Protein AF-A0A382AH32-F1 (afdb_monomer)

Mean predicted aligned error: 14.62 Å

Structure (mmCIF, N/CA/C/O backbone):
data_AF-A0A382AH32-F1
#
_entry.id   AF-A0A382AH32-F1
#
loop_
_atom_site.group_PDB
_atom_site.id
_atom_site.type_symbol
_atom_site.label_atom_id
_atom_site.label_alt_id
_atom_site.label_comp_id
_atom_site.label_asym_id
_atom_site.label_entity_id
_atom_site.label_seq_id
_atom_site.pdbx_PDB_ins_code
_atom_site.Cartn_x
_atom_site.Cartn_y
_atom_site.Cartn_z
_atom_site.occupancy
_atom_site.B_iso_or_equiv
_atom_site.auth_seq_id
_atom_site.auth_comp_id
_atom_site.auth_asym_id
_atom_site.auth_atom_id
_atom_site.pdbx_PDB_model_num
ATOM 1 N N . LYS A 1 1 ? 30.253 -36.668 -58.260 1.00 56.69 1 LYS A N 1
ATOM 2 C CA . LYS A 1 1 ? 29.248 -35.726 -57.707 1.00 56.69 1 LYS A CA 1
ATOM 3 C C . LYS A 1 1 ? 29.880 -35.051 -56.500 1.00 56.69 1 LYS A C 1
ATOM 5 O O . LYS A 1 1 ? 30.213 -35.764 -55.567 1.00 56.69 1 LYS A O 1
ATOM 10 N N . GLN A 1 2 ? 30.139 -33.746 -56.555 1.00 59.25 2 GLN A N 1
ATOM 11 C CA . GLN A 1 2 ? 30.618 -32.989 -55.394 1.00 59.25 2 GLN A CA 1
ATOM 12 C C . GLN A 1 2 ? 29.400 -32.488 -54.615 1.00 59.25 2 GLN A C 1
ATOM 14 O O . GLN A 1 2 ? 28.508 -31.877 -55.200 1.00 59.25 2 GLN A O 1
ATOM 19 N N . THR A 1 3 ? 29.342 -32.803 -53.324 1.00 71.00 3 THR A N 1
ATOM 20 C CA . THR A 1 3 ? 28.302 -32.315 -52.414 1.00 71.00 3 THR A CA 1
ATOM 21 C C . THR A 1 3 ? 28.724 -30.938 -51.924 1.00 71.00 3 THR A C 1
ATOM 23 O O . THR A 1 3 ? 29.695 -30.816 -51.182 1.00 71.00 3 THR A O 1
ATOM 26 N N . ILE A 1 4 ? 28.023 -29.904 -52.378 1.00 70.69 4 ILE A N 1
ATOM 27 C CA . ILE A 1 4 ? 28.211 -28.529 -51.917 1.00 70.69 4 ILE A CA 1
ATOM 28 C C . ILE A 1 4 ? 27.319 -28.363 -50.684 1.00 70.69 4 ILE A C 1
ATOM 30 O O . ILE A 1 4 ? 26.099 -28.468 -50.794 1.00 70.69 4 ILE A O 1
ATOM 34 N N . ILE A 1 5 ? 27.927 -28.177 -49.512 1.00 71.06 5 ILE A N 1
ATOM 35 C CA . ILE A 1 5 ? 27.220 -27.952 -48.246 1.00 71.06 5 ILE A CA 1
ATOM 36 C C . ILE A 1 5 ? 27.245 -26.448 -47.980 1.00 71.06 5 ILE A C 1
ATOM 38 O O . ILE A 1 5 ? 28.319 -25.874 -47.804 1.00 71.06 5 I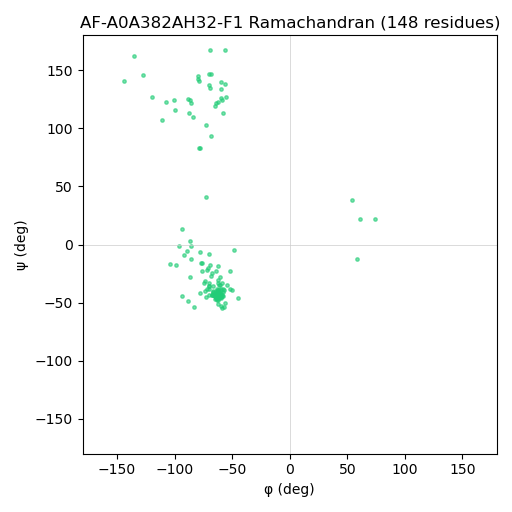LE A O 1
ATOM 42 N N . PHE A 1 6 ? 26.075 -25.815 -47.975 1.00 66.88 6 PHE A N 1
ATOM 43 C CA . PHE A 1 6 ? 25.934 -24.417 -47.579 1.00 66.88 6 PHE A CA 1
ATOM 44 C C . PHE A 1 6 ? 25.773 -24.341 -46.059 1.00 66.88 6 PHE A C 1
ATOM 46 O O . PHE A 1 6 ? 24.870 -24.950 -45.491 1.00 66.88 6 PHE A O 1
ATOM 53 N N . ASP A 1 7 ? 26.670 -23.611 -45.400 1.00 73.00 7 ASP A N 1
ATOM 54 C CA . ASP A 1 7 ? 26.584 -23.318 -43.969 1.00 73.00 7 ASP A CA 1
ATOM 55 C C . ASP A 1 7 ? 25.574 -22.178 -43.738 1.00 73.00 7 ASP A C 1
ATOM 57 O O . ASP A 1 7 ? 25.938 -21.005 -43.649 1.00 73.00 7 ASP A O 1
ATOM 61 N N . GLU A 1 8 ? 24.282 -22.517 -43.686 1.00 66.81 8 GLU A N 1
ATOM 62 C CA . GLU A 1 8 ? 23.197 -21.552 -43.441 1.00 66.81 8 GLU A CA 1
ATOM 63 C C . GLU A 1 8 ? 23.171 -20.994 -42.007 1.00 66.81 8 GLU A C 1
ATOM 65 O O . GLU A 1 8 ? 22.458 -20.028 -41.749 1.00 66.81 8 GLU A O 1
ATOM 70 N N . SER A 1 9 ? 23.983 -21.517 -41.077 1.00 63.00 9 SER A N 1
ATOM 71 C CA . SER A 1 9 ? 24.046 -21.010 -39.693 1.00 63.00 9 SER A CA 1
ATOM 72 C C . SER A 1 9 ? 24.507 -19.549 -39.592 1.00 63.00 9 SER A C 1
ATOM 74 O O . SER A 1 9 ? 24.290 -18.884 -38.580 1.00 63.00 9 SER A O 1
ATOM 76 N N . ARG A 1 10 ? 25.140 -19.040 -40.655 1.00 60.91 10 ARG A N 1
ATOM 77 C CA . ARG A 1 10 ? 25.678 -17.678 -40.756 1.00 60.91 10 ARG A CA 1
ATOM 78 C C . ARG A 1 10 ? 24.693 -16.678 -41.356 1.00 60.91 10 ARG A C 1
ATOM 80 O O . ARG A 1 10 ? 24.971 -15.480 -41.347 1.00 60.91 10 ARG A O 1
ATOM 87 N N . HIS A 1 11 ? 23.569 -17.151 -41.887 1.00 66.25 11 HIS A N 1
ATOM 88 C CA . HIS A 1 11 ? 22.540 -16.301 -42.460 1.00 66.25 11 HIS A CA 1
ATOM 89 C C . HIS A 1 11 ? 21.409 -16.124 -41.450 1.00 66.25 11 HIS A C 1
ATOM 91 O O . HIS A 1 11 ? 20.823 -17.087 -40.963 1.00 66.25 11 HIS A O 1
ATOM 97 N N . ILE A 1 12 ? 21.098 -14.866 -41.131 1.00 62.38 12 ILE A N 1
ATOM 98 C CA . ILE A 1 12 ? 19.875 -14.526 -40.407 1.00 62.38 12 ILE A CA 1
ATOM 99 C C . ILE A 1 12 ? 18.707 -15.056 -41.235 1.00 62.38 12 ILE A C 1
ATOM 101 O O . ILE A 1 12 ? 18.476 -14.602 -42.356 1.00 62.38 12 ILE A O 1
ATOM 105 N N . GLN A 1 13 ? 18.006 -16.056 -40.698 1.00 65.94 13 GLN A N 1
ATOM 106 C CA . GLN A 1 13 ? 16.763 -16.529 -41.291 1.00 65.94 13 GLN A CA 1
ATOM 107 C C . GLN A 1 13 ? 15.831 -15.327 -41.421 1.00 65.94 13 GLN A C 1
ATOM 109 O O . GLN A 1 13 ? 15.599 -14.611 -40.443 1.00 65.94 13 GLN A O 1
ATOM 114 N N . SER A 1 14 ? 15.314 -15.107 -42.630 1.00 66.06 14 SER A N 1
ATOM 115 C CA . SER A 1 14 ? 14.381 -14.031 -42.977 1.00 66.06 14 SER A CA 1
ATOM 116 C C . SER A 1 14 ? 12.981 -14.291 -42.414 1.00 66.06 14 SER A C 1
ATOM 118 O O . SER A 1 14 ? 11.978 -14.108 -43.101 1.00 66.06 14 SER A O 1
ATOM 120 N N . ASP A 1 15 ? 12.915 -14.782 -41.182 1.00 80.00 15 ASP A N 1
ATOM 121 C CA . ASP A 1 15 ? 11.686 -14.863 -40.424 1.00 80.00 15 ASP A CA 1
ATOM 122 C C . ASP A 1 15 ? 11.372 -13.484 -39.835 1.00 80.00 15 ASP A C 1
ATOM 124 O O . ASP A 1 15 ? 12.265 -12.742 -39.410 1.00 80.00 15 ASP A O 1
ATOM 128 N N . LEU A 1 16 ? 10.088 -13.133 -39.809 1.00 82.25 16 LEU A N 1
ATOM 129 C CA . LEU A 1 16 ? 9.605 -11.824 -39.367 1.00 82.25 16 LEU A CA 1
ATOM 130 C C . LEU A 1 16 ? 10.070 -11.512 -37.938 1.00 82.25 16 LEU A C 1
ATOM 132 O O . LEU A 1 16 ? 10.482 -10.391 -37.645 1.00 82.25 16 LEU A O 1
ATOM 136 N N . ILE A 1 17 ? 10.060 -12.521 -37.064 1.00 84.19 17 ILE A N 1
ATOM 137 C CA . ILE A 1 17 ? 10.470 -12.398 -35.660 1.00 84.19 17 ILE A CA 1
ATOM 138 C C . ILE A 1 17 ? 11.973 -12.123 -35.554 1.00 84.19 17 ILE A C 1
ATOM 140 O O . ILE A 1 17 ? 12.391 -11.250 -34.794 1.00 84.19 17 ILE A O 1
ATOM 144 N N . SER A 1 18 ? 12.781 -12.832 -36.345 1.00 82.69 18 SER A N 1
ATOM 145 C CA . SER A 1 18 ? 14.237 -12.663 -36.392 1.00 82.69 18 SER A CA 1
ATOM 146 C C . SER A 1 18 ? 14.622 -11.266 -36.883 1.00 82.69 18 SER A C 1
ATOM 148 O O . SER A 1 18 ? 15.471 -10.600 -36.288 1.00 82.69 18 SER A O 1
ATOM 150 N N . LEU A 1 19 ? 13.928 -10.766 -37.909 1.00 86.12 19 LEU A N 1
ATOM 151 C CA . LEU A 1 19 ? 14.143 -9.419 -38.431 1.00 86.12 19 LEU A CA 1
ATOM 152 C C . LEU A 1 19 ? 13.793 -8.347 -37.389 1.00 86.12 19 LEU A C 1
ATOM 154 O O . LEU A 1 19 ? 14.580 -7.426 -37.171 1.00 86.12 19 LEU A O 1
ATOM 158 N N . ILE A 1 20 ? 12.651 -8.491 -36.705 1.00 89.38 20 ILE A N 1
ATOM 159 C CA . ILE A 1 20 ? 12.244 -7.586 -35.618 1.00 89.38 20 ILE A CA 1
ATOM 160 C C . ILE A 1 20 ? 13.285 -7.595 -34.499 1.00 89.38 20 ILE A C 1
ATOM 162 O O . ILE A 1 20 ? 13.686 -6.528 -34.038 1.00 89.38 20 ILE A O 1
ATOM 166 N N . TYR A 1 21 ? 13.747 -8.777 -34.088 1.00 87.31 21 TYR A N 1
ATOM 167 C CA . TYR A 1 21 ? 14.755 -8.942 -33.044 1.00 87.31 21 TYR A CA 1
ATOM 168 C C . TYR A 1 21 ? 16.056 -8.214 -33.401 1.00 87.31 21 TYR A C 1
ATOM 170 O O . TYR A 1 21 ? 16.505 -7.349 -32.650 1.00 87.31 21 TYR A O 1
ATOM 178 N N . VAL A 1 22 ? 16.635 -8.502 -34.570 1.00 89.25 22 VAL A N 1
ATOM 179 C CA . VAL A 1 22 ? 17.896 -7.885 -35.015 1.00 89.25 22 VAL A CA 1
ATOM 180 C C . VAL A 1 22 ? 17.756 -6.365 -35.111 1.00 89.25 22 VAL A C 1
ATOM 182 O O . VAL A 1 22 ? 18.635 -5.638 -34.647 1.00 89.25 22 VAL A O 1
ATOM 185 N N . GLN A 1 23 ? 16.632 -5.876 -35.640 1.00 90.06 23 GLN A N 1
ATOM 186 C CA . GLN A 1 23 ? 16.370 -4.443 -35.741 1.00 90.06 23 GLN A CA 1
ATOM 187 C C . GLN A 1 23 ? 16.266 -3.777 -34.360 1.00 90.06 23 GLN A C 1
ATOM 189 O O . GLN A 1 23 ? 16.832 -2.703 -34.156 1.00 90.06 23 GLN A O 1
ATOM 194 N N . LEU A 1 24 ? 15.591 -4.410 -33.396 1.00 92.25 24 LEU A N 1
ATOM 195 C CA . LEU A 1 24 ? 15.468 -3.913 -32.021 1.00 92.25 24 LEU A CA 1
ATOM 196 C C . LEU A 1 24 ? 16.833 -3.797 -31.341 1.00 92.25 24 LEU A C 1
ATOM 198 O O . LEU A 1 24 ? 17.143 -2.760 -30.757 1.00 92.25 24 LEU A O 1
ATOM 202 N N . PHE A 1 25 ? 17.670 -4.828 -31.463 1.00 90.75 25 PHE A N 1
ATOM 203 C CA . PHE A 1 25 ? 19.026 -4.805 -30.916 1.00 90.75 25 PHE A CA 1
ATOM 204 C C . PHE A 1 25 ? 19.923 -3.782 -31.618 1.00 90.75 25 PHE A C 1
ATOM 206 O O . PHE A 1 25 ? 20.716 -3.120 -30.951 1.00 90.75 25 PHE A O 1
ATOM 213 N N . GLY A 1 26 ? 19.763 -3.588 -32.930 1.00 90.62 26 GLY A N 1
ATOM 214 C CA . GLY A 1 26 ? 20.453 -2.534 -33.672 1.00 90.62 26 GLY A CA 1
ATOM 215 C C . GLY A 1 26 ? 20.093 -1.132 -33.171 1.00 90.62 26 GLY A C 1
ATOM 216 O O . GLY A 1 26 ? 20.981 -0.318 -32.923 1.00 90.62 26 GLY A O 1
ATOM 217 N N . VAL A 1 27 ? 18.802 -0.865 -32.946 1.00 91.19 27 VAL A N 1
ATOM 218 C CA . VAL A 1 27 ? 18.330 0.411 -32.379 1.00 91.19 27 VAL A CA 1
ATOM 219 C C . VAL A 1 27 ? 18.831 0.598 -30.948 1.00 91.19 27 VAL A C 1
ATOM 221 O O . VAL A 1 27 ? 19.320 1.675 -30.615 1.00 91.19 27 VAL A O 1
ATOM 224 N N . LEU A 1 28 ? 18.768 -0.440 -30.110 1.00 91.44 28 LEU A N 1
ATOM 225 C CA . LEU A 1 28 ? 19.283 -0.387 -28.738 1.00 91.44 28 LEU A CA 1
ATOM 226 C C . LEU A 1 28 ? 20.788 -0.098 -28.704 1.00 91.44 28 LEU A C 1
ATOM 228 O O . LEU A 1 28 ? 21.226 0.762 -27.943 1.00 91.44 28 LEU A O 1
ATOM 232 N N . GLY A 1 29 ? 21.571 -0.766 -29.554 1.00 91.19 29 GLY A N 1
ATOM 233 C CA . GLY A 1 29 ? 23.004 -0.514 -29.687 1.00 91.19 29 GLY A CA 1
ATOM 234 C C . GLY A 1 29 ? 23.301 0.914 -30.148 1.00 91.19 29 GLY A C 1
ATOM 235 O O . GLY A 1 29 ? 24.166 1.574 -29.578 1.00 91.19 29 GLY A O 1
ATOM 236 N N . TYR A 1 30 ? 22.541 1.428 -31.119 1.00 92.69 30 TYR A N 1
ATOM 237 C CA . TYR A 1 30 ? 22.674 2.806 -31.597 1.00 92.69 30 TYR A CA 1
ATOM 238 C C . TYR A 1 30 ? 22.372 3.838 -30.502 1.00 92.69 30 TYR A C 1
ATOM 240 O O 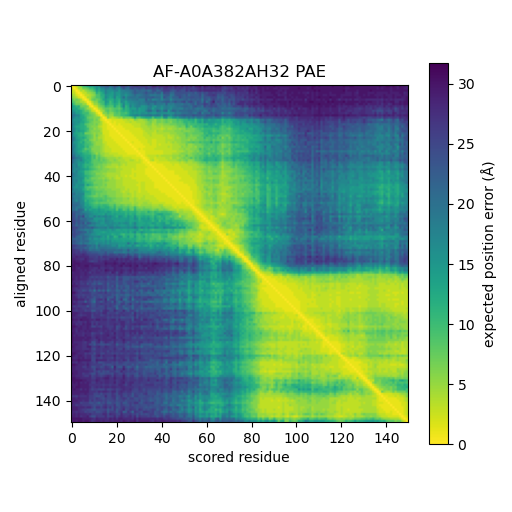. TYR A 1 30 ? 23.164 4.752 -30.275 1.00 92.69 30 TYR A O 1
ATOM 248 N N . VAL A 1 31 ? 21.264 3.664 -29.775 1.00 93.44 31 VAL A N 1
ATOM 249 C CA . VAL A 1 31 ? 20.888 4.527 -28.645 1.00 93.44 31 VAL A CA 1
ATOM 250 C C . VAL A 1 31 ? 21.942 4.468 -27.540 1.00 93.44 31 VAL A C 1
ATOM 252 O O . VAL A 1 31 ? 22.316 5.504 -27.002 1.00 93.44 31 VAL A O 1
ATOM 255 N N . SER A 1 32 ? 22.466 3.277 -27.239 1.00 89.44 32 SER A N 1
ATOM 256 C CA . SER A 1 32 ? 23.510 3.087 -26.227 1.00 89.44 32 SER A CA 1
ATOM 257 C C . SER A 1 32 ? 24.877 3.638 -26.645 1.00 89.44 32 SER A C 1
ATOM 259 O O . SER A 1 32 ? 25.723 3.855 -25.780 1.00 89.44 32 SER A O 1
ATOM 261 N N . SER A 1 33 ? 25.119 3.848 -27.941 1.00 92.00 33 SER A N 1
ATOM 262 C CA . SER A 1 33 ? 26.386 4.382 -28.451 1.00 92.00 33 SER A CA 1
ATOM 263 C C . SER A 1 33 ? 26.523 5.895 -28.261 1.00 92.00 33 SER A C 1
ATOM 265 O O . SER A 1 33 ? 27.625 6.423 -28.401 1.00 92.00 33 SER A O 1
ATOM 267 N N . SER A 1 34 ? 25.428 6.605 -27.984 1.00 94.50 34 SER A N 1
ATOM 268 C CA . SER A 1 34 ? 25.422 8.051 -27.769 1.00 94.50 34 SER A CA 1
ATOM 269 C C . SER A 1 34 ? 24.914 8.361 -26.371 1.00 94.50 34 SER A C 1
ATOM 271 O O . SER A 1 34 ? 23.810 7.970 -25.999 1.00 94.50 34 SER A O 1
ATOM 273 N N . GLU A 1 35 ? 25.691 9.130 -25.613 1.00 92.50 35 GLU A N 1
ATOM 274 C CA . GLU A 1 35 ? 25.306 9.563 -24.270 1.00 92.50 35 GLU A CA 1
ATOM 275 C C . GLU A 1 35 ? 23.984 10.347 -24.283 1.00 92.50 35 GLU A C 1
ATOM 277 O O . GLU A 1 35 ? 23.081 10.072 -23.495 1.00 92.50 35 GLU A O 1
ATOM 282 N N . THR A 1 36 ? 23.816 11.270 -25.235 1.00 95.19 36 THR A N 1
ATOM 283 C CA . THR A 1 36 ? 22.599 12.083 -25.356 1.00 95.19 36 THR A CA 1
ATOM 284 C C . THR A 1 36 ? 21.364 11.231 -25.652 1.00 95.19 36 THR A C 1
ATOM 286 O O . THR A 1 36 ? 20.327 11.412 -25.012 1.00 95.19 36 THR A O 1
ATOM 289 N N . LEU A 1 37 ? 21.461 10.281 -26.590 1.00 94.31 37 LEU A N 1
ATOM 290 C CA . LEU A 1 37 ? 20.348 9.380 -26.909 1.00 94.31 37 LEU A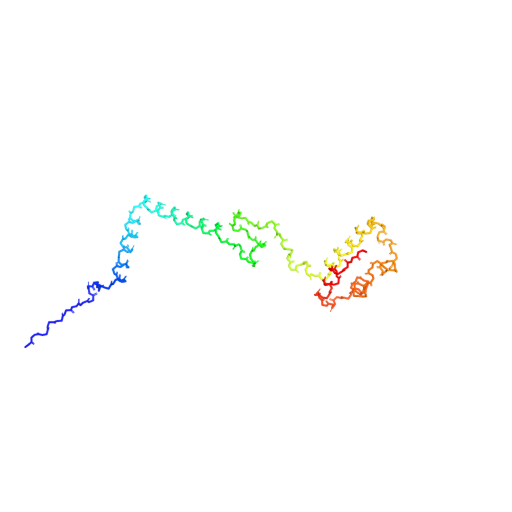 CA 1
ATOM 291 C C . LEU A 1 37 ? 20.037 8.438 -25.746 1.00 94.31 37 LEU A C 1
ATOM 293 O O . LEU A 1 37 ? 18.864 8.227 -25.443 1.00 94.31 37 LEU A O 1
ATOM 297 N N . GLY A 1 38 ? 21.062 7.928 -25.061 1.00 93.25 38 GLY A N 1
ATOM 298 C CA . GLY A 1 38 ? 20.903 7.106 -23.865 1.00 93.25 38 GLY A CA 1
ATOM 299 C C . GLY A 1 38 ? 20.149 7.836 -22.753 1.00 93.25 38 GLY A C 1
ATOM 300 O O . GLY A 1 38 ? 19.218 7.276 -22.173 1.00 93.25 38 GLY A O 1
ATOM 301 N N . ILE A 1 39 ? 20.477 9.108 -22.504 1.00 94.88 39 ILE A N 1
ATOM 302 C CA . ILE A 1 39 ? 19.779 9.940 -21.511 1.00 94.88 39 ILE A CA 1
ATOM 303 C C . ILE A 1 39 ? 18.317 10.170 -21.914 1.00 94.88 39 ILE A C 1
ATOM 305 O O . ILE A 1 39 ? 17.426 10.009 -21.080 1.00 94.88 39 ILE A O 1
ATOM 309 N N . ILE A 1 40 ? 18.046 10.507 -23.180 1.00 95.44 40 ILE A N 1
ATOM 310 C CA . ILE A 1 40 ? 16.672 10.703 -23.676 1.00 95.44 40 ILE A CA 1
ATOM 311 C C . ILE A 1 40 ? 15.861 9.409 -23.547 1.00 95.44 40 ILE A C 1
ATOM 313 O O . ILE A 1 40 ? 14.721 9.429 -23.081 1.00 95.44 40 ILE A O 1
ATOM 317 N N . PHE A 1 41 ? 16.454 8.274 -23.918 1.00 94.19 41 PHE A N 1
ATOM 318 C CA . PHE A 1 41 ? 15.817 6.967 -23.825 1.00 94.19 41 PHE A CA 1
ATOM 319 C C . PHE A 1 41 ? 15.503 6.594 -22.373 1.00 94.19 41 PHE A C 1
ATOM 321 O O . PHE A 1 41 ? 14.360 6.255 -22.063 1.00 94.19 41 PHE A O 1
ATOM 328 N N . LEU A 1 42 ? 16.463 6.749 -21.458 1.00 94.25 42 LEU A N 1
A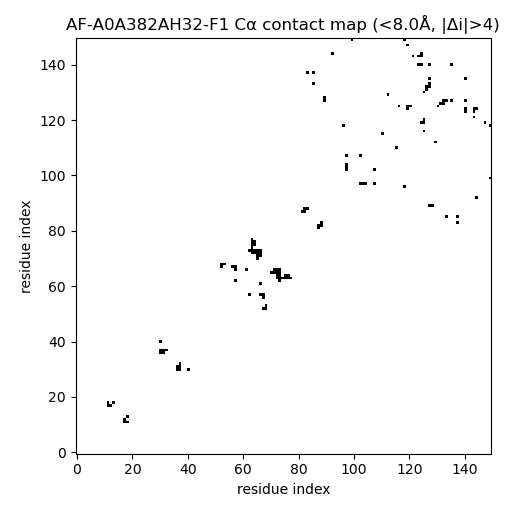TOM 329 C CA . LEU A 1 42 ? 16.241 6.531 -20.028 1.00 94.25 42 LEU A CA 1
ATOM 330 C C . LEU A 1 42 ? 15.149 7.459 -19.477 1.00 94.25 42 LEU A C 1
ATOM 332 O O . LEU A 1 42 ? 14.248 7.003 -18.772 1.00 94.25 42 LEU A O 1
ATOM 336 N N . GLY A 1 43 ? 15.187 8.743 -19.841 1.00 96.19 43 GLY A N 1
ATOM 337 C CA . GLY A 1 43 ? 14.162 9.718 -19.475 1.00 96.19 43 GLY A CA 1
ATOM 338 C C . GLY A 1 43 ? 12.769 9.302 -19.950 1.00 96.19 43 GLY A C 1
ATOM 339 O O . GLY A 1 43 ? 11.809 9.396 -19.187 1.00 96.19 43 GLY A O 1
ATOM 340 N N . SER A 1 44 ? 12.659 8.763 -21.168 1.00 95.31 44 SER A N 1
ATOM 341 C CA . SER A 1 44 ? 11.390 8.261 -21.705 1.00 95.31 44 SER A CA 1
ATOM 342 C C . SER A 1 44 ? 10.844 7.065 -20.915 1.00 95.31 44 SER A C 1
ATOM 344 O O . SER A 1 44 ? 9.649 7.024 -20.624 1.00 95.31 44 SER A O 1
ATOM 346 N N . ILE A 1 45 ? 11.709 6.138 -20.484 1.00 95.69 45 ILE A N 1
ATOM 347 C CA . ILE A 1 45 ? 11.321 4.990 -19.649 1.00 95.69 45 ILE A CA 1
ATOM 348 C C . ILE A 1 45 ? 10.811 5.469 -18.289 1.00 95.69 45 ILE A C 1
ATOM 350 O O . ILE A 1 45 ? 9.760 5.022 -17.831 1.00 95.69 45 ILE A O 1
ATOM 354 N N . ILE A 1 46 ? 11.527 6.400 -17.652 1.00 95.62 46 ILE A N 1
ATOM 355 C CA . ILE A 1 46 ? 11.130 6.965 -16.356 1.00 95.62 46 ILE A CA 1
ATOM 356 C C . ILE A 1 46 ? 9.780 7.683 -16.475 1.00 95.62 46 ILE A C 1
ATOM 358 O O . ILE A 1 46 ? 8.911 7.498 -15.624 1.00 95.62 46 ILE A O 1
ATOM 362 N N . LEU A 1 47 ? 9.572 8.457 -17.540 1.00 95.25 47 LEU A N 1
ATOM 363 C CA . LEU A 1 47 ? 8.318 9.171 -17.778 1.00 95.25 47 LEU A CA 1
ATOM 364 C C . LEU A 1 47 ? 7.143 8.208 -18.007 1.00 95.25 47 LEU A C 1
ATOM 366 O O . LEU A 1 47 ? 6.072 8.391 -17.426 1.00 95.25 47 LEU A O 1
ATOM 370 N N . LEU A 1 48 ? 7.342 7.149 -18.797 1.00 95.38 48 LEU A N 1
ATOM 371 C CA . LEU A 1 48 ? 6.333 6.102 -18.988 1.00 95.38 48 LEU A CA 1
ATOM 372 C C . LEU A 1 48 ? 6.011 5.375 -17.679 1.00 95.38 48 LEU A C 1
ATOM 374 O O . LEU A 1 48 ? 4.844 5.097 -17.403 1.00 95.38 48 LEU A O 1
ATOM 378 N N . LEU A 1 49 ? 7.020 5.112 -16.846 1.00 91.62 49 LEU A N 1
ATOM 379 C CA . LEU A 1 49 ? 6.824 4.512 -15.530 1.00 91.62 49 LEU A CA 1
ATOM 380 C C . LEU A 1 49 ? 6.000 5.425 -14.613 1.00 91.62 49 LEU A C 1
ATOM 382 O O . LEU A 1 49 ? 5.073 4.947 -13.965 1.00 91.62 49 LEU A O 1
ATOM 386 N N . GLN A 1 50 ? 6.271 6.733 -14.594 1.00 89.44 50 GLN A N 1
ATOM 387 C CA . GLN A 1 50 ? 5.470 7.697 -13.831 1.00 89.44 50 GLN A CA 1
ATOM 388 C C . GLN A 1 50 ? 4.009 7.715 -14.296 1.00 89.44 50 GLN A C 1
ATOM 390 O O . GLN A 1 50 ? 3.097 7.694 -13.468 1.00 89.44 50 GLN A O 1
ATOM 395 N N . LEU A 1 51 ? 3.774 7.688 -15.611 1.00 91.00 51 LEU A N 1
ATOM 396 C CA . LEU A 1 51 ? 2.427 7.614 -16.175 1.00 91.00 51 LEU A CA 1
ATOM 397 C C . LEU A 1 51 ? 1.711 6.318 -15.757 1.00 91.00 51 LEU A C 1
ATOM 399 O O . LEU A 1 51 ? 0.543 6.345 -15.365 1.00 91.00 51 LEU A O 1
ATOM 403 N N . ALA A 1 52 ? 2.416 5.184 -15.797 1.00 90.00 52 ALA A N 1
ATOM 404 C CA . ALA A 1 52 ? 1.886 3.902 -15.347 1.00 90.00 52 ALA A CA 1
ATOM 405 C C . ALA A 1 52 ? 1.541 3.933 -13.850 1.00 90.00 52 ALA A C 1
ATOM 407 O O . ALA A 1 52 ? 0.450 3.516 -13.465 1.00 90.00 52 ALA A O 1
ATOM 408 N N . MET A 1 53 ? 2.414 4.503 -13.013 1.00 84.94 53 MET A N 1
ATOM 409 C CA . MET A 1 53 ? 2.168 4.673 -11.577 1.00 84.94 53 MET A CA 1
ATOM 410 C C . MET A 1 53 ? 0.940 5.547 -11.289 1.00 84.94 53 MET A C 1
ATOM 412 O O . MET A 1 53 ? 0.206 5.253 -10.352 1.00 84.94 53 MET A O 1
ATOM 416 N N . MET A 1 54 ? 0.657 6.570 -12.106 1.00 84.44 54 MET A N 1
ATOM 417 C CA . MET A 1 54 ? -0.582 7.355 -11.978 1.00 84.44 54 MET A CA 1
ATOM 418 C C . MET A 1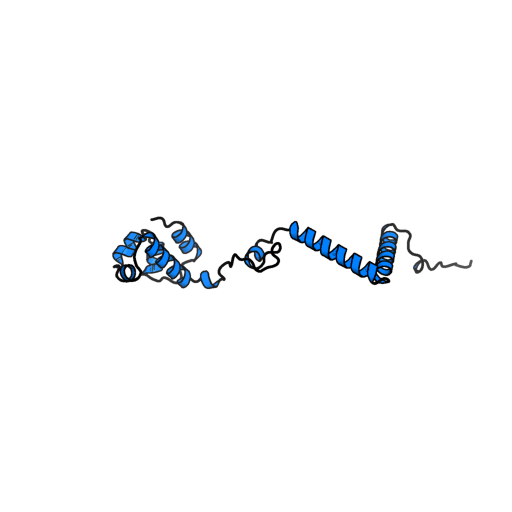 54 ? -1.843 6.563 -12.349 1.00 84.44 54 MET A C 1
ATOM 420 O O . MET A 1 54 ? -2.931 6.876 -11.868 1.00 84.44 54 MET A O 1
ATOM 424 N N . ARG A 1 55 ? -1.735 5.552 -13.216 1.00 84.25 55 ARG A N 1
ATOM 425 C CA . ARG A 1 55 ? -2.885 4.748 -13.659 1.00 84.25 55 ARG A CA 1
ATOM 426 C C . ARG A 1 55 ? -3.188 3.580 -12.720 1.00 84.25 55 ARG A C 1
ATOM 428 O O . ARG A 1 55 ? -4.333 3.142 -12.660 1.00 84.25 55 ARG A O 1
ATOM 435 N N . VAL A 1 56 ? -2.174 3.067 -12.027 1.00 84.81 56 VAL A N 1
ATOM 436 C CA . VAL A 1 56 ? -2.260 1.860 -11.196 1.00 84.81 56 VAL A CA 1
ATOM 437 C C . VAL A 1 56 ? -2.736 2.204 -9.787 1.00 84.81 56 VAL A C 1
ATOM 439 O O . VAL A 1 56 ? -2.119 3.001 -9.087 1.00 84.81 56 VAL A O 1
ATOM 442 N N . GLU A 1 57 ? -3.823 1.567 -9.351 1.00 80.25 57 GLU A N 1
ATOM 443 C CA . GLU A 1 57 ? -4.287 1.655 -7.966 1.00 80.25 57 GLU A CA 1
ATOM 444 C C . GLU A 1 57 ? -3.345 0.926 -7.002 1.00 80.25 57 GLU A C 1
ATOM 446 O O . GLU A 1 57 ? -2.778 -0.121 -7.321 1.00 80.25 57 GLU A O 1
ATOM 451 N N . ASN A 1 58 ? -3.218 1.451 -5.777 1.00 76.44 58 ASN A N 1
ATOM 452 C CA . ASN A 1 58 ? -2.460 0.778 -4.726 1.00 76.44 58 ASN A CA 1
ATOM 453 C C . ASN A 1 58 ? -3.060 -0.612 -4.452 1.00 76.44 58 ASN A C 1
ATOM 455 O O . ASN A 1 58 ? -4.239 -0.697 -4.081 1.00 76.44 58 ASN A O 1
ATOM 459 N N . PRO A 1 59 ? -2.275 -1.700 -4.544 1.00 79.44 59 PRO A N 1
ATOM 460 C CA . PRO A 1 59 ? -2.787 -3.022 -4.228 1.00 79.44 59 PRO A CA 1
ATOM 461 C C . PRO A 1 59 ? -3.263 -3.057 -2.770 1.00 79.44 59 PRO A C 1
ATOM 463 O O . PRO A 1 59 ? -2.628 -2.496 -1.873 1.00 79.44 59 PRO A O 1
ATOM 466 N N . LYS A 1 60 ? -4.395 -3.730 -2.517 1.00 73.44 60 LYS A N 1
ATOM 467 C CA . LYS A 1 60 ? -5.027 -3.837 -1.186 1.00 73.44 60 LYS A CA 1
ATOM 468 C C . LYS A 1 60 ? -4.043 -4.144 -0.039 1.00 73.44 60 LYS A C 1
ATOM 470 O O . LYS A 1 60 ? -4.125 -3.447 0.974 1.00 73.44 60 LYS A O 1
ATOM 475 N N . PRO A 1 61 ? -3.100 -5.104 -0.165 1.00 73.31 61 PRO A N 1
ATOM 476 C CA . PRO A 1 61 ? -2.132 -5.373 0.899 1.00 73.31 61 PRO A CA 1
ATOM 477 C C . PRO A 1 61 ? -1.101 -4.257 1.115 1.00 73.31 61 PRO A C 1
ATOM 479 O O . PRO A 1 61 ? -0.480 -4.234 2.164 1.00 73.31 61 PRO A O 1
ATOM 482 N N . TRP A 1 62 ? -0.882 -3.332 0.177 1.00 70.75 62 TRP A N 1
ATOM 483 C CA . TRP A 1 62 ? 0.129 -2.268 0.320 1.00 70.75 62 TRP A CA 1
ATOM 484 C C . TRP A 1 62 ? -0.464 -0.907 0.645 1.00 70.75 62 TRP A C 1
ATOM 486 O O . TRP A 1 62 ? 0.250 -0.049 1.156 1.00 70.75 62 TRP A O 1
ATOM 496 N N . ARG A 1 63 ? -1.772 -0.723 0.426 1.00 67.81 63 ARG A N 1
ATOM 497 C CA . ARG A 1 63 ? -2.485 0.553 0.604 1.00 67.81 63 ARG A CA 1
ATOM 498 C C . ARG A 1 63 ? -2.268 1.215 1.972 1.00 67.81 63 ARG A C 1
ATOM 500 O O . ARG A 1 63 ? -2.460 2.416 2.103 1.00 67.81 63 ARG A O 1
ATOM 507 N N . HIS A 1 64 ? -1.896 0.440 2.988 1.00 67.94 64 HIS A N 1
ATOM 508 C CA . HIS A 1 64 ? -1.636 0.914 4.346 1.00 67.94 64 HIS A CA 1
ATOM 509 C C . HIS A 1 64 ? -0.156 1.132 4.683 1.00 67.94 64 HIS A C 1
ATOM 511 O O . HIS A 1 64 ? 0.147 1.816 5.655 1.00 67.94 64 HIS A O 1
ATOM 517 N N . LEU A 1 65 ? 0.763 0.565 3.905 1.00 68.56 65 LEU A N 1
ATOM 518 C CA . LEU A 1 65 ? 2.204 0.726 4.102 1.00 68.56 65 LEU A CA 1
ATOM 519 C C . LEU A 1 65 ? 2.718 1.877 3.246 1.00 68.56 65 LEU A C 1
ATOM 521 O O . LEU A 1 65 ? 3.454 2.738 3.719 1.00 68.56 65 LEU A O 1
ATOM 525 N N . PHE A 1 66 ? 2.280 1.926 1.992 1.00 70.06 66 PHE A N 1
ATOM 526 C CA . PHE A 1 66 ? 2.848 2.799 0.982 1.00 70.06 66 PHE A CA 1
ATOM 527 C C . PHE A 1 66 ? 1.765 3.317 0.043 1.00 70.06 66 PHE A C 1
ATOM 529 O O . PHE A 1 66 ? 0.848 2.587 -0.333 1.00 70.06 66 PHE A O 1
ATOM 536 N N . ASN A 1 67 ? 1.877 4.589 -0.328 1.00 74.00 67 ASN A N 1
ATOM 537 C CA . ASN A 1 67 ? 1.023 5.205 -1.324 1.00 74.00 67 ASN A CA 1
ATOM 538 C C . ASN A 1 67 ? 1.849 5.519 -2.576 1.00 74.00 67 ASN A C 1
ATOM 540 O O . ASN A 1 67 ? 2.640 6.461 -2.582 1.00 74.00 67 ASN A O 1
ATOM 544 N N . ILE A 1 68 ? 1.624 4.742 -3.639 1.00 78.19 68 ILE A N 1
ATOM 545 C CA . ILE A 1 68 ? 2.312 4.855 -4.933 1.00 78.19 68 ILE A CA 1
ATOM 546 C C . ILE A 1 68 ? 2.119 6.243 -5.564 1.00 78.19 68 ILE A C 1
ATOM 548 O O . ILE A 1 68 ? 3.049 6.754 -6.179 1.00 78.19 68 ILE A O 1
ATOM 552 N N . TYR A 1 69 ? 0.966 6.889 -5.356 1.00 74.50 69 TYR A N 1
ATOM 553 C CA . TYR A 1 69 ? 0.681 8.221 -5.902 1.00 74.50 69 TYR A CA 1
ATOM 554 C C . TYR A 1 69 ? 1.443 9.340 -5.193 1.00 74.50 69 TYR A C 1
ATOM 556 O O . TYR A 1 69 ? 1.902 10.283 -5.827 1.00 74.50 69 TYR A O 1
ATOM 564 N N . GLU A 1 70 ? 1.555 9.251 -3.866 1.00 74.81 70 GLU A N 1
ATOM 565 C CA . GLU A 1 70 ? 2.250 10.256 -3.053 1.00 74.81 70 GLU A CA 1
ATOM 566 C C . GLU A 1 70 ? 3.761 9.979 -2.970 1.00 74.81 70 GLU A C 1
ATOM 568 O O . GLU A 1 70 ? 4.506 10.835 -2.496 1.00 74.81 70 GLU A O 1
ATOM 573 N N . GLY A 1 71 ? 4.219 8.788 -3.383 1.00 72.00 71 GLY A N 1
ATOM 574 C CA . GLY A 1 71 ? 5.614 8.351 -3.252 1.00 72.00 71 GLY A CA 1
ATOM 575 C C . GLY A 1 71 ? 6.088 8.276 -1.796 1.00 72.00 71 GLY A C 1
ATOM 576 O O . GLY A 1 71 ? 7.280 8.383 -1.517 1.00 72.00 71 GLY A O 1
ATOM 577 N N . ARG A 1 72 ? 5.154 8.160 -0.846 1.00 71.69 72 ARG A N 1
ATOM 578 C CA . ARG A 1 72 ? 5.401 8.235 0.599 1.00 71.69 72 ARG A CA 1
ATOM 579 C C . ARG A 1 72 ? 4.657 7.125 1.330 1.00 71.69 72 ARG A C 1
ATOM 581 O O . ARG A 1 72 ? 3.715 6.527 0.808 1.00 71.69 72 ARG A O 1
ATOM 588 N N . LEU A 1 73 ? 5.083 6.859 2.564 1.00 66.00 73 LEU A N 1
ATOM 589 C CA . LEU A 1 73 ? 4.355 5.965 3.461 1.00 66.00 73 LEU A CA 1
ATOM 590 C C . LEU A 1 73 ? 2.918 6.468 3.634 1.00 66.00 73 LEU A C 1
ATOM 592 O O . LEU A 1 73 ? 2.680 7.670 3.774 1.00 66.00 73 LEU A O 1
ATOM 596 N N . SER A 1 74 ? 1.969 5.536 3.614 1.00 65.38 74 SER A N 1
ATOM 597 C CA . SER A 1 74 ? 0.554 5.860 3.776 1.00 65.38 74 SER A CA 1
ATOM 598 C C . SER A 1 74 ? 0.313 6.550 5.125 1.00 65.38 74 SER A C 1
ATOM 600 O O . SER A 1 74 ? 0.761 6.079 6.171 1.00 65.38 74 SER A O 1
ATOM 602 N N . ARG A 1 75 ? -0.458 7.648 5.115 1.00 58.66 75 ARG A N 1
ATOM 603 C CA . ARG A 1 75 ? -0.958 8.294 6.345 1.00 58.66 75 ARG A CA 1
ATOM 604 C C . ARG A 1 75 ? -1.914 7.398 7.131 1.00 58.66 75 ARG A C 1
ATOM 606 O O . ARG A 1 75 ? -2.063 7.573 8.338 1.00 58.66 75 ARG A O 1
ATOM 613 N N . PHE A 1 76 ? -2.536 6.425 6.467 1.00 54.03 76 PHE A N 1
ATOM 614 C CA . PHE A 1 76 ? -3.315 5.384 7.122 1.00 54.03 76 PHE A CA 1
ATOM 615 C C . PHE A 1 76 ? -2.355 4.358 7.710 1.00 54.03 76 PHE A C 1
ATOM 617 O O . PHE A 1 76 ? -2.078 3.326 7.099 1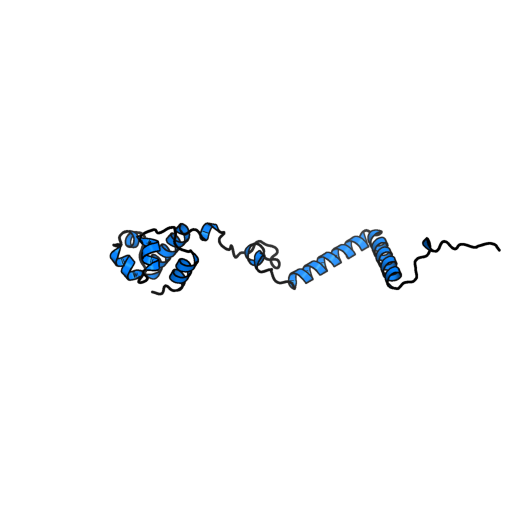.00 54.03 76 PHE A O 1
ATOM 624 N N . ARG A 1 77 ? -1.837 4.656 8.902 1.00 54.59 77 ARG A N 1
ATOM 625 C CA . ARG A 1 77 ? -1.163 3.670 9.738 1.00 54.59 77 ARG A CA 1
ATOM 626 C C . ARG A 1 77 ? -2.241 2.694 10.200 1.00 54.59 77 ARG A C 1
ATOM 628 O O . ARG A 1 77 ? -2.941 2.962 11.172 1.00 54.59 77 ARG A O 1
ATOM 635 N N . VAL A 1 78 ? -2.425 1.594 9.469 1.00 52.56 78 VAL A N 1
ATOM 636 C CA . VAL A 1 78 ? -3.234 0.496 10.000 1.00 52.56 78 VAL A CA 1
ATOM 637 C C . VAL A 1 78 ? -2.496 0.018 11.248 1.00 52.56 78 VAL A C 1
ATOM 639 O O . VAL A 1 78 ? -1.285 -0.246 11.177 1.00 52.56 78 VAL A O 1
ATOM 642 N N . PRO A 1 79 ? -3.162 0.023 12.409 1.00 50.75 79 PRO A N 1
ATOM 643 C CA . PRO A 1 79 ? -2.510 -0.335 13.647 1.00 50.75 79 PRO A CA 1
ATOM 644 C C . PRO A 1 79 ? -2.003 -1.774 13.482 1.00 50.75 79 PRO A C 1
ATOM 646 O O . PRO A 1 79 ? -2.747 -2.646 13.038 1.00 50.75 79 PRO A O 1
ATOM 649 N N . HIS A 1 80 ? -0.710 -1.998 13.718 1.00 48.34 80 HIS A N 1
ATOM 650 C CA . HIS A 1 80 ? -0.072 -3.306 13.541 1.00 48.34 80 HIS A CA 1
ATOM 651 C C . HIS A 1 80 ? -0.802 -4.367 14.390 1.00 48.34 80 HIS A C 1
ATOM 653 O O . HIS A 1 80 ? -1.554 -4.014 15.296 1.00 48.34 80 HIS A O 1
ATOM 659 N N . ALA A 1 81 ? -0.528 -5.657 14.172 1.00 50.03 81 ALA A N 1
ATOM 660 C CA . ALA A 1 81 ? -1.055 -6.801 14.942 1.00 50.03 81 ALA A CA 1
ATOM 661 C C . ALA A 1 81 ? -0.955 -6.687 16.491 1.00 50.03 81 ALA A C 1
ATOM 663 O O . ALA A 1 81 ? -1.468 -7.524 17.225 1.00 50.03 81 ALA A O 1
ATOM 664 N N . HIS A 1 82 ? -0.329 -5.634 17.016 1.00 47.00 82 HIS A N 1
ATOM 665 C CA . HIS A 1 82 ? -0.343 -5.268 18.427 1.00 47.00 82 HIS A CA 1
ATOM 666 C C . HIS A 1 82 ? -1.691 -4.696 18.927 1.00 47.00 82 HIS A C 1
ATOM 668 O O . HIS A 1 82 ? -1.997 -4.774 20.114 1.00 47.00 82 HIS A O 1
ATOM 674 N N . TYR A 1 83 ? -2.539 -4.168 18.038 1.00 51.72 83 TYR A N 1
ATOM 675 C CA . TYR A 1 83 ? -3.891 -3.694 18.385 1.00 51.72 83 TYR A CA 1
ATOM 676 C C . TYR A 1 83 ? -4.961 -4.788 18.287 1.00 51.72 83 TYR A C 1
ATOM 678 O O . TYR A 1 83 ? -6.113 -4.563 18.642 1.00 51.72 83 TYR A O 1
ATOM 686 N N . THR A 1 84 ? -4.589 -5.979 17.805 1.00 56.19 84 THR A N 1
ATOM 687 C CA . THR A 1 84 ? -5.448 -7.169 17.872 1.00 56.19 84 THR A CA 1
ATOM 688 C C . THR A 1 84 ? -5.284 -7.932 19.183 1.00 56.19 84 THR A C 1
ATOM 690 O O . THR A 1 84 ? -5.884 -8.990 19.351 1.00 56.19 84 THR A O 1
ATOM 693 N N . HIS A 1 85 ? -4.473 -7.428 20.119 1.00 69.06 85 HIS A N 1
ATOM 694 C CA . HIS A 1 85 ? -4.401 -8.016 21.446 1.00 69.06 85 HIS A CA 1
ATOM 695 C C . HIS A 1 85 ? -5.702 -7.742 22.222 1.00 69.06 85 HIS A C 1
ATOM 697 O O . HIS A 1 85 ? -6.198 -6.615 22.206 1.00 69.06 85 HIS A O 1
ATOM 703 N N . PRO A 1 86 ? -6.244 -8.744 22.937 1.00 72.44 86 PRO A N 1
ATOM 704 C CA . PRO A 1 86 ? -7.436 -8.567 23.767 1.00 72.44 86 PRO A CA 1
ATOM 705 C C . PRO A 1 86 ? -7.329 -7.387 24.745 1.00 72.44 86 PRO A C 1
ATOM 707 O O . PRO A 1 86 ? -8.287 -6.641 24.918 1.00 72.44 86 PRO A O 1
ATOM 710 N N . GLU A 1 87 ? -6.149 -7.175 25.330 1.00 77.56 87 GLU A N 1
ATOM 711 C CA . GLU A 1 87 ? -5.910 -6.114 26.318 1.00 77.56 87 GLU A CA 1
ATOM 712 C C . GLU A 1 87 ? -6.049 -4.710 25.705 1.00 77.56 87 GLU A C 1
ATOM 714 O O . GLU A 1 87 ? -6.737 -3.855 26.256 1.00 77.56 87 GLU A O 1
ATOM 719 N N . THR A 1 88 ? -5.494 -4.479 24.509 1.00 78.12 88 THR A N 1
ATOM 720 C CA . THR A 1 88 ? -5.598 -3.170 23.843 1.00 78.12 88 THR A CA 1
ATOM 721 C C . THR A 1 88 ? -7.021 -2.896 23.356 1.00 78.12 88 THR A C 1
ATOM 723 O O . THR A 1 88 ? -7.498 -1.765 23.445 1.00 78.12 88 THR A O 1
ATOM 726 N N . MET A 1 89 ? -7.749 -3.925 22.902 1.00 78.56 89 MET A N 1
ATOM 727 C CA . MET A 1 89 ? -9.178 -3.795 22.588 1.00 78.56 89 MET A CA 1
ATOM 728 C C . MET A 1 89 ? -10.011 -3.446 23.826 1.00 78.56 89 MET A C 1
ATOM 730 O O . MET A 1 89 ? -10.916 -2.615 23.738 1.00 78.56 89 MET A O 1
ATOM 734 N N . LYS A 1 90 ? -9.699 -4.059 24.973 1.00 84.56 90 LYS A N 1
ATOM 735 C CA . LYS A 1 90 ? -10.357 -3.785 26.252 1.00 84.56 90 LYS A CA 1
ATOM 736 C C . LYS A 1 90 ? -10.143 -2.338 26.684 1.00 84.56 90 LYS A C 1
ATOM 738 O O . LYS A 1 90 ? -11.123 -1.648 26.947 1.00 84.56 90 LYS A O 1
ATOM 743 N N . GLU A 1 91 ? -8.899 -1.863 26.693 1.00 84.88 91 GLU A N 1
ATOM 744 C CA . GLU A 1 91 ? -8.556 -0.480 27.055 1.00 84.88 91 GLU A CA 1
ATOM 745 C C . GLU A 1 91 ? -9.304 0.542 26.189 1.00 84.88 91 GLU A C 1
ATOM 747 O O . GLU A 1 91 ? -9.991 1.425 26.706 1.00 84.88 91 GLU A O 1
ATOM 752 N N . VAL A 1 92 ? -9.256 0.373 24.863 1.00 84.81 92 VAL A N 1
ATOM 753 C CA . VAL A 1 92 ? -9.928 1.279 23.918 1.00 84.81 92 VAL A CA 1
ATOM 754 C C . VAL A 1 92 ? -11.446 1.253 24.100 1.00 84.81 92 VAL A C 1
ATOM 756 O O . VAL A 1 92 ? -12.108 2.289 23.996 1.00 84.81 92 VAL A O 1
ATOM 759 N N . PHE A 1 93 ? -12.027 0.081 24.365 1.00 87.31 93 PHE A N 1
ATOM 760 C CA . PHE A 1 93 ? -13.467 -0.033 24.562 1.00 87.31 93 PHE A CA 1
ATOM 761 C C . PHE A 1 93 ? -13.929 0.572 25.894 1.00 87.31 93 PHE A C 1
ATOM 763 O O . PHE A 1 93 ? -14.951 1.256 25.921 1.00 87.31 93 PHE A O 1
ATOM 770 N N . VAL A 1 94 ? -13.162 0.405 26.973 1.00 87.44 94 VAL A N 1
ATOM 771 C CA . VAL A 1 94 ? -13.421 1.059 28.264 1.00 87.44 94 VAL A CA 1
ATOM 772 C C . VAL A 1 94 ? -13.381 2.584 28.122 1.00 87.44 94 VAL A C 1
ATOM 774 O O . VAL A 1 94 ? -14.302 3.273 28.566 1.00 87.44 94 VAL A O 1
ATOM 777 N N . ASP A 1 95 ? -12.390 3.119 27.409 1.00 87.75 95 ASP A N 1
ATOM 778 C CA . ASP A 1 95 ? -12.330 4.551 27.104 1.00 87.75 95 ASP A CA 1
ATOM 779 C C . ASP A 1 95 ? -13.528 5.016 26.259 1.00 87.75 95 ASP A C 1
ATOM 781 O O . ASP A 1 95 ? -14.099 6.081 26.516 1.00 87.75 95 ASP A O 1
ATOM 785 N N . LYS A 1 96 ? -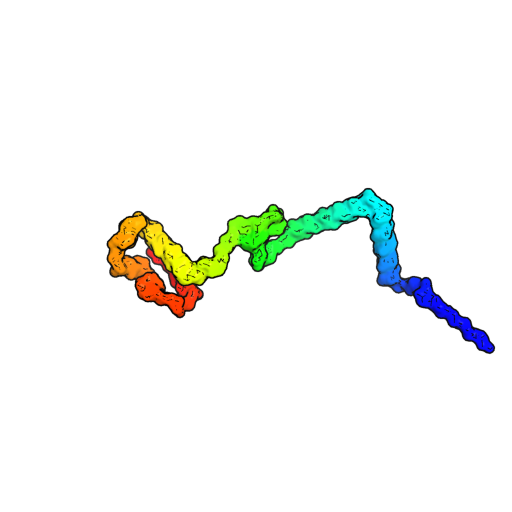13.972 4.208 25.286 1.00 88.50 96 LYS A N 1
ATOM 786 C CA . LYS A 1 96 ? -15.187 4.488 24.503 1.00 88.50 96 LYS A CA 1
ATOM 787 C C . LYS A 1 96 ? -16.430 4.551 25.396 1.00 88.50 96 LYS A C 1
ATOM 789 O O . LYS A 1 96 ? -17.249 5.449 25.203 1.00 88.50 96 LYS A O 1
ATOM 794 N N . LEU A 1 97 ? -16.577 3.644 26.367 1.00 89.56 97 LEU A N 1
ATOM 795 C CA . LEU A 1 97 ? -17.690 3.648 27.327 1.00 89.56 97 LEU A CA 1
ATOM 796 C C . LEU A 1 97 ? -17.682 4.908 28.190 1.00 89.56 97 LEU A C 1
ATOM 798 O O . LEU A 1 97 ? -18.735 5.532 28.354 1.00 89.56 97 LEU A O 1
ATOM 802 N N . ARG A 1 98 ? -16.507 5.309 28.688 1.00 90.56 98 ARG A N 1
ATOM 803 C CA . ARG A 1 98 ? -16.330 6.548 29.453 1.00 90.56 98 ARG A CA 1
ATOM 804 C C . ARG A 1 98 ? -16.790 7.761 28.645 1.00 90.56 98 ARG A C 1
ATOM 806 O O . ARG A 1 98 ? -17.658 8.506 29.092 1.00 90.56 98 ARG A O 1
ATOM 813 N N . ILE A 1 99 ? -16.258 7.919 27.430 1.00 88.31 99 ILE A N 1
ATOM 814 C CA . ILE A 1 99 ? -16.541 9.068 26.554 1.00 88.31 99 ILE A CA 1
ATOM 815 C C . ILE A 1 99 ? -18.014 9.096 26.133 1.00 88.31 99 ILE A C 1
ATOM 817 O O . ILE A 1 99 ? -18.651 10.145 26.188 1.00 88.31 99 ILE A O 1
ATOM 821 N N . ALA A 1 100 ? -18.585 7.954 25.742 1.00 87.81 100 ALA A N 1
ATOM 822 C CA . ALA A 1 100 ? -19.974 7.880 25.290 1.00 87.81 100 ALA A CA 1
ATOM 823 C C . ALA A 1 100 ? -20.975 8.278 26.384 1.00 87.81 100 ALA A C 1
ATOM 825 O O . ALA A 1 100 ? -22.045 8.815 26.082 1.00 87.81 100 ALA A O 1
ATOM 826 N N . ASN A 1 101 ? -20.635 8.025 27.647 1.00 87.88 101 ASN A N 1
ATOM 827 C CA . ASN A 1 101 ? -21.464 8.374 28.795 1.00 87.88 101 ASN A CA 1
ATOM 828 C C . ASN A 1 101 ? -21.079 9.710 29.446 1.00 87.88 101 ASN A C 1
ATOM 830 O O . ASN A 1 101 ? -21.787 10.157 30.339 1.00 87.88 101 ASN A O 1
ATOM 834 N N . GLY A 1 102 ? -20.040 10.383 28.939 1.00 87.56 102 GLY A N 1
ATOM 835 C CA . GLY A 1 102 ? -19.639 11.719 29.377 1.00 87.56 102 GLY A CA 1
ATOM 836 C C . GLY A 1 102 ? -18.958 11.757 30.745 1.00 87.56 102 GLY A C 1
ATOM 837 O O . GLY A 1 102 ? -18.968 12.807 31.373 1.00 87.56 102 GLY A O 1
ATOM 838 N N . PHE A 1 103 ? -18.392 10.639 31.207 1.00 89.62 103 PHE A N 1
ATOM 839 C CA . PHE A 1 103 ? -17.702 10.573 32.497 1.00 89.62 103 PHE A CA 1
ATOM 840 C C . PHE A 1 103 ? -16.282 11.142 32.413 1.00 89.62 103 PHE A C 1
ATOM 842 O O . PHE A 1 103 ? -15.583 10.944 31.411 1.00 89.62 103 PHE A O 1
ATOM 849 N N . SER A 1 104 ? -15.825 11.787 33.490 1.00 89.56 104 SER A N 1
ATOM 850 C CA . SER A 1 104 ? -14.396 12.037 33.695 1.00 89.56 104 SER A CA 1
ATOM 851 C C . SER A 1 104 ? -13.657 10.721 33.982 1.00 89.56 104 SER A C 1
ATOM 853 O O . SER A 1 104 ? -14.265 9.669 34.200 1.00 89.56 104 SER A O 1
ATOM 855 N N . ARG A 1 105 ? -12.321 10.738 33.941 1.00 85.25 105 ARG A N 1
ATOM 856 C CA . ARG A 1 105 ? -11.531 9.533 34.227 1.00 85.25 105 ARG A CA 1
ATOM 857 C C . ARG A 1 105 ? -11.681 9.109 35.687 1.00 85.25 105 ARG A C 1
ATOM 859 O O . ARG A 1 105 ? -11.876 7.927 35.946 1.00 85.25 105 ARG A O 1
ATOM 866 N N . GLU A 1 106 ? -11.659 10.075 36.599 1.00 88.38 106 GLU A N 1
ATOM 867 C CA . GLU A 1 106 ? -11.800 9.837 38.034 1.00 88.38 106 GLU A CA 1
ATOM 868 C C . GLU A 1 106 ? -13.203 9.318 38.372 1.00 88.38 106 GLU A C 1
ATOM 870 O O . GLU A 1 106 ? -13.346 8.354 39.118 1.00 88.38 106 GLU A O 1
ATOM 875 N N . GLU A 1 107 ? -14.243 9.906 37.771 1.00 86.06 107 GLU A N 1
ATOM 876 C CA . GLU A 1 107 ? -15.630 9.468 37.961 1.00 86.06 107 GLU A CA 1
ATOM 877 C C . GLU A 1 107 ? -15.848 8.034 37.481 1.00 86.06 107 GLU A C 1
ATOM 879 O O . GLU A 1 107 ? -16.561 7.267 38.124 1.00 86.06 107 GLU A O 1
ATOM 884 N N . PHE A 1 108 ? -15.230 7.670 36.355 1.00 88.06 108 PHE A N 1
ATOM 885 C CA . PHE A 1 108 ? -15.374 6.345 35.766 1.00 88.06 108 PHE A CA 1
ATOM 886 C C . PHE A 1 108 ? -14.686 5.256 36.597 1.00 88.06 108 PHE A C 1
ATOM 888 O O . PHE A 1 108 ? -15.236 4.168 36.749 1.00 88.06 108 PHE A O 1
ATOM 895 N N . GLU A 1 109 ? -13.517 5.547 37.171 1.00 84.38 109 GLU A N 1
ATOM 896 C CA . GLU A 1 109 ? -12.789 4.619 38.050 1.00 84.38 109 GLU A CA 1
ATOM 897 C C . GLU A 1 109 ? -13.526 4.366 39.379 1.00 84.38 109 GLU A C 1
ATOM 899 O O . GLU A 1 109 ? -13.371 3.303 39.977 1.00 84.38 109 GLU A O 1
ATOM 904 N N . MET A 1 110 ? -14.375 5.302 39.815 1.00 87.25 110 MET A N 1
ATOM 905 C CA . MET A 1 110 ? -15.220 5.160 41.008 1.00 87.25 110 MET A CA 1
ATOM 906 C C . MET A 1 110 ? -16.561 4.455 40.738 1.00 87.25 110 MET A C 1
ATOM 908 O O . MET A 1 110 ? -17.356 4.278 41.666 1.00 87.25 110 MET A O 1
ATOM 912 N N . LEU A 1 111 ? -16.855 4.066 39.490 1.00 86.38 111 LEU A N 1
ATOM 913 C CA . LEU A 1 111 ? -18.126 3.420 39.164 1.00 86.38 111 LEU A CA 1
ATOM 914 C C . LEU A 1 111 ? -18.209 2.009 39.769 1.00 86.38 111 LEU A C 1
ATOM 916 O O . LEU A 1 111 ? -17.280 1.212 39.619 1.00 86.38 111 LEU A O 1
ATOM 920 N N . PRO A 1 112 ? -19.346 1.646 40.392 1.00 86.81 112 PRO A N 1
ATOM 921 C CA . PRO A 1 112 ? -19.556 0.283 40.846 1.00 86.81 112 PRO A CA 1
ATOM 922 C C . PRO A 1 112 ? -19.703 -0.670 39.642 1.00 86.81 112 PRO A C 1
ATOM 924 O O . PRO A 1 112 ? -20.308 -0.285 38.633 1.00 86.81 112 PRO A O 1
ATOM 927 N N . PRO A 1 113 ? -19.237 -1.931 39.748 1.00 81.94 113 PRO A N 1
ATOM 928 C CA . PRO A 1 113 ? -19.339 -2.921 38.670 1.00 81.94 113 PRO A CA 1
ATOM 929 C C . PRO A 1 113 ? -20.769 -3.136 38.160 1.00 81.94 113 PRO A C 1
ATOM 931 O O . PRO A 1 113 ? -20.983 -3.272 36.960 1.00 81.94 113 PRO A O 1
ATOM 934 N N . SER A 1 114 ? -21.764 -3.051 39.047 1.00 84.69 114 SER A N 1
ATOM 935 C CA . SER A 1 114 ? -23.185 -3.164 38.696 1.00 84.69 114 SER A CA 1
ATOM 936 C C . SER A 1 114 ? -23.635 -2.121 37.669 1.00 84.69 114 SER A C 1
ATOM 938 O O . SER A 1 114 ? -24.384 -2.429 36.746 1.00 84.69 114 SER A O 1
ATOM 940 N N . LYS A 1 115 ? -23.134 -0.887 37.775 1.00 84.56 115 LYS A N 1
ATOM 941 C CA . LYS A 1 115 ? -23.463 0.184 36.829 1.00 84.56 115 LYS A CA 1
ATOM 942 C C . LYS A 1 115 ? -22.767 -0.018 35.482 1.00 84.56 115 LYS A C 1
ATOM 944 O O . LYS A 1 115 ? -23.326 0.336 34.449 1.00 84.56 115 LYS A O 1
ATOM 949 N N . LEU A 1 116 ? -21.578 -0.624 35.473 1.00 84.56 116 LEU A N 1
ATOM 950 C CA . LEU A 1 116 ? -20.892 -1.012 34.236 1.00 84.56 116 LEU A CA 1
ATOM 951 C C . LEU A 1 116 ? -21.649 -2.119 33.492 1.00 84.56 116 LEU A C 1
ATOM 953 O O . LEU A 1 116 ? -21.790 -2.036 32.273 1.00 84.56 116 LEU A O 1
ATOM 957 N N . GLU A 1 117 ? -22.191 -3.108 34.204 1.00 85.06 117 GLU A N 1
ATOM 958 C CA . GLU A 1 117 ? -23.031 -4.159 33.610 1.00 85.06 117 GLU A CA 1
ATOM 959 C C . GLU A 1 117 ? -24.284 -3.577 32.937 1.00 85.06 117 GLU A C 1
ATOM 961 O O . GLU A 1 117 ? -24.581 -3.908 31.785 1.00 85.06 117 GLU A O 1
ATOM 966 N N . GLU A 1 118 ? -24.961 -2.630 33.598 1.00 85.00 118 GLU A N 1
ATOM 967 C CA . GLU A 1 118 ? -26.114 -1.911 33.034 1.00 85.00 118 GLU A CA 1
ATOM 968 C C . GLU A 1 118 ? -25.763 -1.099 31.777 1.00 85.00 118 GLU A C 1
ATOM 970 O O . GLU A 1 118 ? -26.572 -0.991 30.852 1.00 85.00 118 GLU A O 1
ATOM 975 N N . MET A 1 119 ? -24.559 -0.524 31.718 1.00 85.31 119 MET A N 1
ATOM 976 C CA . MET A 1 119 ? -24.084 0.247 30.562 1.00 85.31 119 MET A CA 1
ATOM 977 C C . MET A 1 119 ? -23.711 -0.648 29.374 1.00 85.31 119 MET A C 1
ATOM 979 O O . MET A 1 119 ? -23.859 -0.246 28.216 1.00 85.31 119 MET A O 1
ATOM 983 N N . LEU A 1 120 ? -23.211 -1.853 29.646 1.00 86.38 120 LEU A N 1
ATOM 984 C CA . LEU A 1 120 ? -22.785 -2.799 28.621 1.00 86.38 120 LEU A CA 1
ATOM 985 C C . LEU A 1 120 ? -23.965 -3.514 27.969 1.00 86.38 120 LEU A C 1
ATOM 987 O O . LEU A 1 120 ? -23.954 -3.669 26.747 1.00 86.38 120 LEU A O 1
ATOM 991 N N . LYS A 1 121 ? -24.966 -3.929 28.760 1.00 83.56 121 LYS A N 1
ATOM 992 C CA . LYS A 1 121 ? -26.191 -4.654 28.346 1.00 83.56 121 LYS A CA 1
ATOM 993 C C . LYS A 1 121 ? -25.967 -5.998 27.620 1.00 83.56 121 LYS A C 1
ATOM 995 O O . LYS A 1 121 ? -26.922 -6.752 27.456 1.00 83.56 121 LYS A O 1
ATOM 1000 N N . ASP A 1 122 ? -24.744 -6.308 27.184 1.00 85.38 122 ASP A N 1
ATOM 1001 C CA . ASP A 1 122 ? -24.362 -7.517 26.448 1.00 85.38 122 ASP A CA 1
ATOM 1002 C C . ASP A 1 122 ? -23.554 -8.475 27.350 1.00 85.38 122 ASP A C 1
ATOM 1004 O O . ASP A 1 122 ? -22.483 -8.092 27.840 1.00 85.38 122 ASP A O 1
ATOM 1008 N N . PRO A 1 123 ? -24.005 -9.733 27.542 1.00 84.88 123 PRO A N 1
ATOM 1009 C CA . PRO A 1 123 ? -23.299 -10.718 28.362 1.00 84.88 123 PRO A CA 1
ATOM 1010 C C . PRO A 1 123 ? -21.886 -11.044 27.855 1.00 84.88 123 PRO A C 1
ATOM 1012 O O . PRO A 1 123 ? -21.024 -11.404 28.654 1.00 84.88 123 PRO A O 1
ATOM 1015 N N . VAL A 1 124 ? -21.618 -10.916 26.550 1.00 84.94 124 VAL A N 1
ATOM 1016 C CA . VAL A 1 124 ? -20.291 -11.170 25.965 1.00 84.94 124 VAL A CA 1
ATOM 1017 C C . VAL A 1 124 ? -19.307 -10.081 26.389 1.00 84.94 124 VAL A C 1
ATOM 1019 O O . VAL A 1 124 ? -18.181 -10.377 26.785 1.00 84.94 124 VAL A O 1
ATOM 1022 N N . LEU A 1 125 ? -19.740 -8.819 26.350 1.00 85.06 125 LEU A N 1
ATOM 1023 C CA . LEU A 1 125 ? -18.912 -7.680 26.747 1.00 85.06 125 LEU A CA 1
ATOM 1024 C C . LEU A 1 125 ? -18.666 -7.651 28.257 1.00 85.06 125 LEU A C 1
ATOM 1026 O O . LEU A 1 125 ? -17.569 -7.295 28.681 1.00 85.06 125 LEU A O 1
ATOM 1030 N N . ILE A 1 126 ? -19.656 -8.063 29.055 1.00 85.81 126 ILE A N 1
ATOM 1031 C CA . ILE A 1 126 ? -19.519 -8.198 30.511 1.00 85.81 126 ILE A CA 1
ATOM 1032 C C . ILE A 1 126 ? -18.412 -9.204 30.846 1.00 85.81 126 ILE A C 1
ATOM 1034 O O . ILE A 1 126 ? -17.457 -8.843 31.531 1.00 85.81 126 ILE A O 1
ATOM 1038 N N . ARG A 1 127 ? -18.462 -10.417 30.279 1.00 84.50 127 ARG A N 1
ATOM 1039 C CA . ARG A 1 127 ? -17.421 -11.445 30.486 1.00 84.50 127 ARG A CA 1
ATOM 1040 C C . ARG A 1 127 ? -16.039 -10.992 30.021 1.00 84.50 127 ARG A C 1
ATOM 1042 O O . ARG A 1 127 ? -15.023 -11.266 30.653 1.00 84.50 127 ARG A O 1
ATOM 1049 N N . PHE A 1 128 ? -15.994 -10.264 28.911 1.00 84.50 128 PHE A N 1
ATOM 1050 C CA . PHE A 1 128 ? -14.740 -9.766 28.366 1.00 84.50 128 PHE A CA 1
ATOM 1051 C C . PHE A 1 128 ? -14.087 -8.695 29.260 1.00 84.50 128 PHE A C 1
ATOM 1053 O O . PHE A 1 128 ? -12.877 -8.725 29.491 1.00 84.50 128 PHE A O 1
ATOM 1060 N N . ILE A 1 129 ? -14.869 -7.746 29.783 1.00 83.38 129 ILE A N 1
ATOM 1061 C CA . ILE A 1 129 ? -14.336 -6.601 30.538 1.00 83.38 129 ILE A CA 1
ATOM 1062 C C . ILE A 1 129 ? -14.187 -6.918 32.024 1.00 83.38 129 ILE A C 1
ATOM 1064 O O . ILE A 1 129 ? -13.123 -6.643 32.588 1.00 83.38 129 ILE A O 1
ATOM 1068 N N . ILE A 1 130 ? -15.235 -7.475 32.638 1.00 80.25 130 ILE A N 1
ATOM 1069 C CA . ILE A 1 130 ? -15.331 -7.709 34.084 1.00 80.25 130 ILE A CA 1
ATOM 1070 C C . ILE A 1 130 ? -14.620 -9.011 34.454 1.00 80.25 130 ILE A C 1
ATOM 1072 O O . ILE A 1 130 ? -13.687 -8.977 35.253 1.00 80.25 130 ILE A O 1
ATOM 1076 N N . ASP A 1 131 ? -14.972 -10.128 33.807 1.00 78.12 131 ASP A N 1
ATOM 1077 C CA . ASP A 1 131 ? -14.394 -11.447 34.130 1.00 78.12 131 ASP A CA 1
ATOM 1078 C C . ASP A 1 131 ? -12.983 -11.654 33.544 1.00 78.12 131 ASP A C 1
ATOM 1080 O O . ASP A 1 131 ? -12.304 -12.634 33.851 1.00 78.12 131 ASP A O 1
ATOM 1084 N N . ASN A 1 132 ? -12.508 -10.709 32.723 1.00 75.00 132 ASN A N 1
ATOM 1085 C CA . ASN A 1 132 ? -11.173 -10.694 32.120 1.00 75.00 132 ASN A CA 1
ATOM 1086 C C . ASN A 1 132 ? -10.818 -11.983 31.349 1.00 75.00 132 ASN A C 1
AT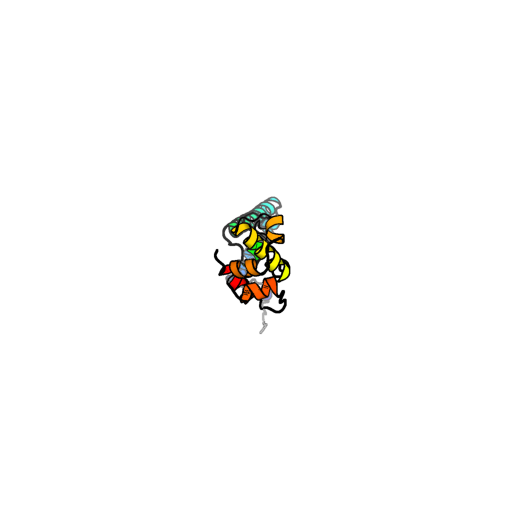OM 1088 O O . ASN A 1 132 ? -9.684 -12.474 31.401 1.00 75.00 132 ASN A O 1
ATOM 1092 N N . GLU A 1 133 ? -11.795 -12.551 30.638 1.00 75.44 133 GLU A N 1
ATOM 1093 C CA . GLU A 1 133 ? -11.632 -13.818 29.927 1.00 75.44 133 GLU A CA 1
ATOM 1094 C C . GLU A 1 133 ? -10.744 -13.658 28.676 1.00 75.44 133 GLU A C 1
ATOM 1096 O O . GLU A 1 133 ? -11.172 -13.185 27.622 1.00 75.44 133 GLU A O 1
ATOM 1101 N N . LYS A 1 134 ? -9.480 -14.092 28.770 1.00 67.31 134 LYS A N 1
ATOM 1102 C CA . LYS A 1 134 ? -8.481 -13.942 27.690 1.00 67.31 134 LYS A CA 1
ATOM 1103 C C . LYS A 1 134 ? -8.646 -14.921 26.521 1.00 67.31 134 LYS A C 1
ATOM 1105 O O . LYS A 1 134 ? -8.074 -14.697 25.459 1.00 67.31 134 LYS A O 1
ATOM 1110 N N . ASN A 1 135 ? -9.422 -15.991 26.705 1.00 67.69 135 ASN A N 1
ATOM 1111 C CA . ASN A 1 135 ? -9.589 -17.079 25.731 1.00 67.69 135 ASN A CA 1
ATOM 1112 C C . ASN A 1 135 ? -10.802 -16.896 24.799 1.00 67.69 135 ASN A C 1
ATOM 1114 O O . ASN A 1 135 ? -11.205 -17.835 24.111 1.00 67.69 135 ASN A O 1
ATOM 1118 N N . MET A 1 136 ? -11.402 -15.704 24.759 1.00 68.56 136 MET A N 1
ATOM 1119 C CA . MET A 1 136 ? -12.552 -15.435 23.900 1.00 68.56 136 MET A CA 1
ATOM 1120 C C . MET A 1 136 ? -12.113 -15.194 22.445 1.00 68.56 136 MET A C 1
ATOM 1122 O O . MET A 1 136 ? -11.093 -14.559 22.172 1.00 68.56 136 MET A O 1
ATOM 1126 N N . THR A 1 137 ? -12.878 -15.702 21.474 1.00 77.50 137 THR A N 1
ATOM 1127 C CA . THR A 1 137 ? -12.562 -15.503 20.052 1.00 77.50 137 THR A CA 1
ATOM 1128 C C . THR A 1 137 ? -12.672 -14.020 19.687 1.00 77.50 137 THR A C 1
ATOM 1130 O O . THR A 1 137 ? -13.761 -13.450 19.751 1.00 77.50 137 THR A O 1
ATOM 1133 N N . LEU A 1 138 ? -11.568 -13.411 19.239 1.00 73.81 138 LEU A N 1
ATOM 1134 C CA . LEU A 1 138 ? -11.484 -11.979 18.902 1.00 73.81 138 LEU A CA 1
ATOM 1135 C C . LEU A 1 138 ? -12.606 -11.502 17.966 1.00 73.81 138 LEU A C 1
ATOM 1137 O O . LEU A 1 138 ? -13.179 -10.441 18.184 1.00 73.81 138 LEU A O 1
ATOM 1141 N N . ASN A 1 139 ? -12.990 -12.316 16.980 1.00 78.94 139 ASN A N 1
ATOM 1142 C CA . ASN A 1 139 ? -14.068 -11.986 16.041 1.00 78.94 139 ASN A CA 1
ATOM 1143 C C . ASN A 1 139 ? -15.435 -11.807 16.726 1.00 78.94 139 ASN A C 1
ATOM 1145 O O . ASN A 1 139 ? -16.259 -11.013 16.273 1.00 78.94 139 ASN A O 1
ATOM 1149 N N . VAL A 1 140 ? -15.698 -12.558 17.801 1.00 82.62 140 VAL A N 1
ATOM 1150 C CA . VAL A 1 140 ? -16.954 -12.472 18.562 1.00 82.62 140 VAL A CA 1
ATOM 1151 C C . VAL A 1 140 ? -16.979 -11.173 19.364 1.00 82.62 140 VAL A C 1
ATOM 1153 O O . VAL A 1 140 ? -17.969 -10.443 19.309 1.00 82.62 140 VAL A O 1
ATOM 1156 N N . VAL A 1 141 ? -15.864 -10.846 20.022 1.00 82.12 141 VAL A N 1
ATOM 1157 C CA . VAL A 1 141 ? -15.689 -9.598 20.778 1.00 82.12 141 VAL A CA 1
ATOM 1158 C C . VAL A 1 141 ? -15.782 -8.384 19.854 1.00 82.12 141 VAL A C 1
ATOM 1160 O O . VAL A 1 141 ? -16.526 -7.449 20.139 1.00 82.12 141 VAL A O 1
ATOM 1163 N N . GLU A 1 142 ? -15.110 -8.410 18.701 1.00 81.69 142 GLU A N 1
ATOM 1164 C CA . GLU A 1 142 ? -15.171 -7.323 17.719 1.00 81.69 142 GLU A CA 1
ATOM 1165 C C . GLU A 1 142 ? -16.610 -7.088 17.235 1.00 81.69 142 GLU A C 1
ATOM 1167 O O . GLU A 1 142 ? -17.075 -5.947 17.155 1.00 81.69 142 GLU A O 1
ATOM 1172 N N . LYS A 1 143 ? -17.349 -8.167 16.948 1.00 85.06 143 LYS A N 1
ATOM 1173 C CA . LYS A 1 143 ? -18.751 -8.081 16.529 1.00 85.06 143 LYS A CA 1
ATOM 1174 C C . LYS A 1 143 ? -19.633 -7.477 17.625 1.00 85.06 143 LYS A C 1
ATOM 1176 O O . LYS A 1 143 ? -20.470 -6.633 17.304 1.00 85.06 143 LYS A O 1
ATOM 1181 N N . ALA A 1 144 ? -19.425 -7.858 18.885 1.00 84.75 144 ALA A N 1
ATOM 1182 C CA . ALA A 1 144 ? -20.142 -7.297 20.029 1.00 84.75 144 ALA A CA 1
ATOM 1183 C C . ALA A 1 144 ? -19.824 -5.800 20.221 1.00 84.75 144 ALA A C 1
ATOM 1185 O O . ALA A 1 144 ? -20.734 -4.974 20.283 1.00 84.75 144 ALA A O 1
ATOM 1186 N N . ILE A 1 145 ? -18.544 -5.410 20.179 1.0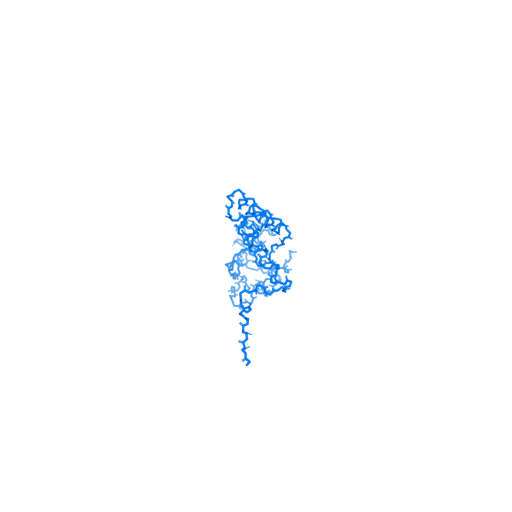0 84.12 145 ILE A N 1
ATOM 1187 C CA . ILE A 1 145 ? -18.101 -4.007 20.293 1.00 84.12 145 ILE A CA 1
ATOM 1188 C C . ILE A 1 145 ? -18.667 -3.135 19.160 1.00 84.12 145 ILE A C 1
ATOM 1190 O O . ILE A 1 145 ? -19.046 -1.980 19.384 1.00 84.12 145 ILE A O 1
ATOM 1194 N N . ARG A 1 146 ? -18.722 -3.666 17.931 1.00 83.19 146 ARG A N 1
ATOM 1195 C CA . ARG A 1 146 ? -19.329 -2.983 16.775 1.00 83.19 146 ARG A CA 1
ATOM 1196 C C . ARG A 1 146 ? -20.850 -2.880 16.883 1.00 83.19 146 ARG A C 1
ATOM 1198 O O . ARG A 1 146 ? -21.417 -1.915 16.375 1.00 83.19 146 ARG A O 1
ATOM 1205 N N . GLY A 1 147 ? -21.496 -3.870 17.497 1.00 83.56 147 GLY A N 1
ATOM 1206 C CA . GLY A 1 147 ? -22.939 -3.899 17.735 1.00 83.56 147 GLY A CA 1
ATOM 1207 C C . GLY A 1 147 ? -23.393 -3.000 18.886 1.00 83.56 147 GLY A C 1
ATOM 1208 O O . GLY A 1 147 ? -24.545 -2.570 18.893 1.00 83.56 147 GLY A O 1
ATOM 1209 N N . TRP A 1 148 ? -22.493 -2.678 19.819 1.00 87.75 148 TRP A N 1
ATOM 1210 C CA . TRP A 1 148 ? -22.796 -1.845 20.976 1.00 87.75 148 TRP A CA 1
ATOM 1211 C C . TRP A 1 148 ? -23.190 -0.414 20.570 1.00 87.75 148 TRP A C 1
ATOM 1213 O O . TRP A 1 148 ? -22.427 0.313 19.920 1.00 87.75 148 TRP A O 1
ATOM 1223 N N . LYS A 1 149 ? -24.394 -0.013 20.986 1.00 76.44 149 LYS A N 1
ATOM 1224 C CA . LYS A 1 149 ? -24.967 1.332 20.858 1.00 76.44 149 LYS A CA 1
ATOM 1225 C C . LYS A 1 149 ? -25.444 1.790 22.240 1.00 76.44 149 LYS A C 1
ATOM 1227 O O . LYS A 1 149 ? -25.891 0.957 23.024 1.00 76.44 149 LYS A O 1
ATOM 1232 N N . LYS A 1 150 ? -25.326 3.093 22.507 1.00 64.62 150 LYS A N 1
ATOM 1233 C CA . LYS A 1 150 ? -25.743 3.736 23.764 1.00 64.62 150 LYS A CA 1
ATOM 1234 C C . LYS A 1 150 ? -27.245 3.555 24.012 1.00 64.62 150 LYS A C 1
ATOM 1236 O O . LYS A 1 150 ? -28.003 3.821 23.053 1.00 64.62 150 LYS A O 1
#

Radius of gyration: 33.75 Å; Cα contacts (8 Å, |Δi|>4): 75; chains: 1; bounding box: 57×48×99 Å

Secondary structure (DSSP, 8-state):
-------GGGS----HHHHHHHHHHHHHHHHHT-HHHHHHHHHHHHHHHHHHHHHSPPPTTTTTTEETTTTEE-S--PPPTTTTSHHHHHHHHHHHHHHHHT--HHHHHT--HHHHHHHH--HHHHHHHTS--TTS-HHHHHHHHHH---

Organism: NCBI:txid408172

Sequence (150 aa):
KQTIIFDESRHIQSDLISLIYVQLFGVLGYVSSSETLGIIFLGSIILLLQLAMMRVENPKPWRHLFNIYEGRLSRFRVPHAHYTHPETMKEVFVDKLRIANGFSREEFEMLPPSKLEEMLKDPVLIRFIIDNEKNMTLNVVEKAIRGWKK

Foldseek 3Di:
DDDDDDPCVPPQPPDPVSVVVVVVVVVVVVLVVDPVSVVVVVVVVVVVVLVVLVVDDDPPVCQQQDDSPVRDGHPNPPPPCVCLQLVNVLVVLLVVLCVVVVHDPVRSVPDDLVVVCVSLVDPVNNCVRPVVDRPDDSVVVVVSSVVDDD

pLDDT: mean 80.13, std 11.73, range [47.0, 96.19]

Solvent-accessible surface area (backbone atoms only — not comparable to full-atom values): 9168 Å² total; per-residue (Å²): 136,86,86,84,80,80,76,60,90,79,52,82,62,91,43,71,66,53,49,51,50,54,52,50,52,51,51,51,51,55,33,67,73,33,72,69,48,36,52,54,52,52,51,51,53,54,51,52,49,53,54,49,44,71,70,54,76,64,54,80,93,40,47,42,60,38,31,72,81,77,75,39,68,27,88,54,67,67,76,55,82,73,59,72,35,70,66,51,47,47,54,56,48,52,52,49,53,34,58,78,71,68,48,54,73,70,60,53,74,67,54,57,69,70,61,52,48,67,72,60,76,40,73,68,58,40,41,46,67,74,68,57,52,82,87,62,61,63,69,60,53,51,52,49,62,70,67,63,74,135